Protein AF-A0A932NXJ5-F1 (afdb_monomer)

Nearest PDB structures (foldseek):
  6g1c-assembly1_V  TM=9.362E-01  e=5.854E-04  Burkholderia pseudomallei K96243
  6g26-assembly1_D  TM=8.163E-01  e=6.669E-04  Burkholderia pseudomallei K96243
  6g1n-assembly1_B  TM=8.920E-01  e=6.522E-03  Burkholderia pseudomallei K96243
  4p78-assembly1_B  TM=7.506E-01  e=3.400E-03  Yersinia pestis
  6u0i-assembly1_B  TM=8.176E-01  e=1.251E-02  Escherichia coli str. K-12 substr. DH10B

Solvent-accessible surface area (backbone atoms only — not comparable to full-atom values): 6089 Å² total; per-residue (Å²): 140,84,81,77,82,81,79,78,79,78,74,78,80,87,80,83,87,85,71,80,68,74,50,80,46,78,46,97,88,62,31,19,38,22,35,28,83,69,44,82,90,48,64,27,55,23,77,38,66,68,46,5,53,52,43,30,50,53,50,50,54,51,52,52,54,51,35,59,74,73,70,52,85,79,74,62,79,62,90,59,87,74,67,95,57,96,79,84,90,82,88,132

Structure (mmCIF, N/CA/C/O backbone):
data_AF-A0A932NXJ5-F1
#
_entry.id   AF-A0A932NXJ5-F1
#
loop_
_atom_site.group_PDB
_atom_site.id
_atom_site.type_symbol
_atom_site.label_atom_id
_atom_site.label_alt_id
_atom_site.label_comp_id
_atom_site.label_asym_id
_atom_site.label_entity_id
_atom_site.label_seq_id
_atom_site.pdbx_PDB_ins_code
_atom_site.Cartn_x
_atom_site.Cartn_y
_atom_site.Cartn_z
_atom_site.occupancy
_atom_site.B_iso_or_equiv
_atom_site.auth_seq_id
_atom_site.auth_comp_id
_atom_site.auth_asym_id
_atom_site.auth_atom_id
_atom_site.pdbx_PDB_model_num
ATOM 1 N N . MET A 1 1 ? 12.258 12.897 58.436 1.00 52.31 1 MET A N 1
ATOM 2 C CA . MET A 1 1 ? 13.015 12.646 57.187 1.00 52.31 1 MET A CA 1
ATOM 3 C C . MET A 1 1 ? 12.432 11.441 56.437 1.00 52.31 1 MET A C 1
ATOM 5 O O . MET A 1 1 ? 13.131 10.463 56.224 1.00 52.31 1 MET A O 1
ATOM 9 N N . GLN A 1 2 ? 11.155 11.481 56.039 1.00 42.56 2 GLN A N 1
ATOM 10 C CA . GLN A 1 2 ? 10.504 10.358 55.343 1.00 42.56 2 GLN A CA 1
ATOM 11 C C . GLN A 1 2 ? 10.386 10.714 53.859 1.00 42.56 2 GLN A C 1
ATOM 13 O O . GLN A 1 2 ? 9.475 11.437 53.463 1.00 42.56 2 GLN A O 1
ATOM 18 N N . ARG A 1 3 ? 11.362 10.285 53.054 1.00 49.38 3 ARG A N 1
ATOM 19 C CA . ARG A 1 3 ? 11.318 10.442 51.596 1.00 49.38 3 ARG A CA 1
ATOM 20 C C . ARG A 1 3 ? 10.358 9.377 51.062 1.00 49.38 3 ARG A C 1
ATOM 22 O O . ARG A 1 3 ? 10.663 8.194 51.147 1.00 49.38 3 ARG A O 1
ATOM 29 N N . HIS A 1 4 ? 9.186 9.795 50.590 1.00 51.50 4 HIS A N 1
ATOM 30 C CA . HIS A 1 4 ? 8.284 8.919 49.842 1.00 51.50 4 HIS A CA 1
ATOM 31 C C . HIS A 1 4 ? 8.994 8.464 48.555 1.00 51.50 4 HIS A C 1
ATOM 33 O O . HIS A 1 4 ? 9.559 9.315 47.864 1.00 51.50 4 HIS A O 1
ATOM 39 N N . PRO A 1 5 ? 8.994 7.165 48.217 1.00 53.34 5 PRO A N 1
ATOM 40 C CA . PRO A 1 5 ? 9.431 6.723 46.904 1.00 53.34 5 PRO A CA 1
ATOM 41 C C . PRO A 1 5 ? 8.391 7.178 45.875 1.00 53.34 5 PRO A C 1
ATOM 43 O O . PRO A 1 5 ? 7.228 6.781 45.930 1.00 53.34 5 PRO A O 1
ATOM 46 N N . THR A 1 6 ? 8.791 8.044 44.947 1.00 44.72 6 THR A N 1
ATOM 47 C CA . THR A 1 6 ? 7.969 8.388 43.785 1.00 44.72 6 THR A CA 1
ATOM 48 C C . THR A 1 6 ? 7.978 7.188 42.845 1.00 44.72 6 THR A C 1
ATOM 50 O O . THR A 1 6 ? 8.928 6.991 42.090 1.00 44.72 6 THR A O 1
ATOM 53 N N . THR A 1 7 ? 6.945 6.351 42.919 1.00 50.62 7 THR A N 1
ATOM 54 C CA . THR A 1 7 ? 6.696 5.298 41.932 1.00 50.62 7 THR A CA 1
ATOM 55 C C . THR A 1 7 ? 6.428 5.965 40.587 1.00 50.62 7 THR A C 1
ATOM 57 O O . THR A 1 7 ? 5.333 6.470 40.342 1.00 50.62 7 THR A O 1
ATOM 60 N N . ILE A 1 8 ? 7.431 5.994 39.711 1.00 60.97 8 ILE A N 1
ATOM 61 C CA . ILE A 1 8 ? 7.218 6.306 38.301 1.00 60.97 8 ILE A CA 1
ATOM 62 C C . ILE A 1 8 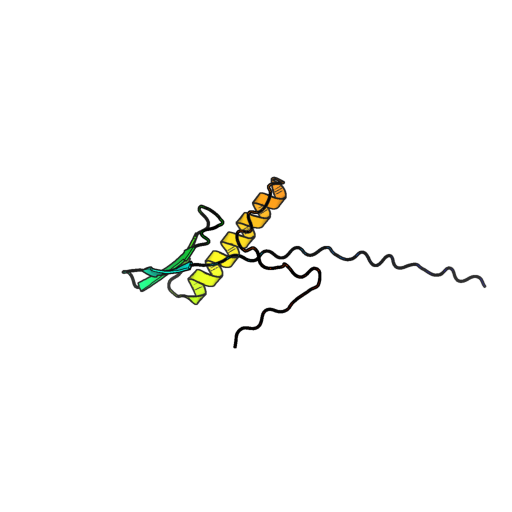? 6.521 5.078 37.719 1.00 60.97 8 ILE A C 1
ATOM 64 O O . ILE A 1 8 ? 7.154 4.057 37.462 1.00 60.97 8 ILE A O 1
ATOM 68 N N . SER A 1 9 ? 5.195 5.155 37.596 1.00 51.06 9 SER A N 1
ATOM 69 C CA . SER A 1 9 ? 4.403 4.195 36.830 1.00 51.06 9 SER A CA 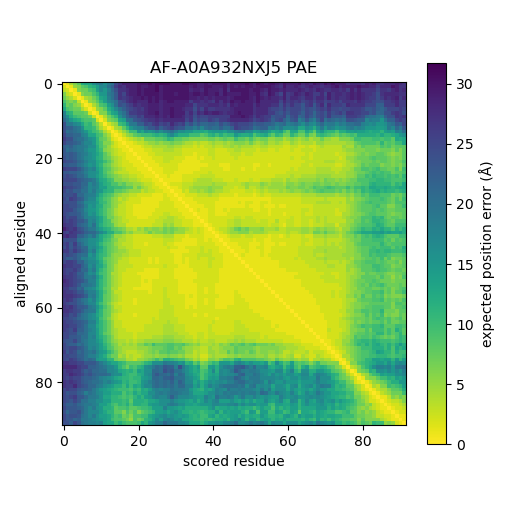1
ATOM 70 C C . SER A 1 9 ? 4.830 4.322 35.369 1.00 51.06 9 SER A C 1
ATOM 72 O O . SER A 1 9 ? 4.323 5.161 34.626 1.00 51.06 9 SER A O 1
ATOM 74 N N . GLY A 1 10 ? 5.860 3.567 34.992 1.00 51.78 10 GLY A N 1
ATOM 75 C CA . GLY A 1 10 ? 6.308 3.422 33.616 1.00 51.78 10 GLY A CA 1
ATOM 76 C C . GLY A 1 10 ? 5.240 2.673 32.834 1.00 51.78 10 GLY A C 1
ATOM 77 O O . GLY A 1 10 ? 5.279 1.450 32.742 1.00 51.78 10 GLY A O 1
ATOM 78 N N . GLY A 1 11 ? 4.256 3.407 32.319 1.00 47.72 11 GLY A N 1
ATOM 79 C CA . GLY A 1 11 ? 3.295 2.880 31.363 1.00 47.72 11 GLY A CA 1
ATOM 80 C C . GLY A 1 11 ? 4.032 2.493 30.088 1.00 47.72 11 GLY A C 1
ATOM 81 O O . GLY A 1 11 ? 4.573 3.350 29.392 1.00 47.72 11 GLY A O 1
ATOM 82 N N . VAL A 1 12 ? 4.076 1.199 29.793 1.00 55.34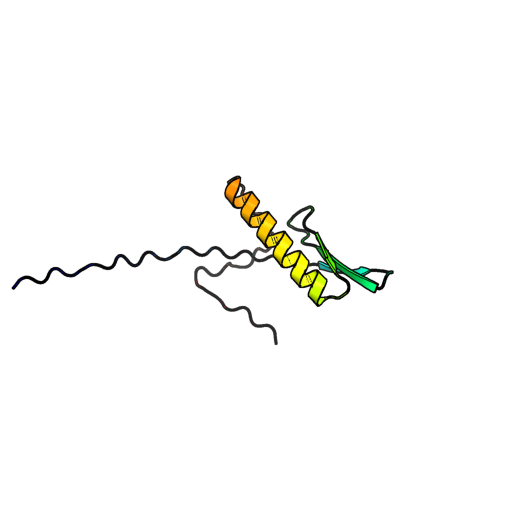 12 VAL A N 1
ATOM 83 C CA . VAL A 1 12 ? 4.475 0.690 28.480 1.00 55.34 12 VAL A CA 1
ATOM 84 C C . VAL A 1 12 ? 3.538 1.285 27.428 1.00 55.34 12 VAL A C 1
ATOM 86 O O . VAL A 1 12 ? 2.330 1.051 27.464 1.00 55.34 12 VAL A O 1
ATOM 89 N N . ILE A 1 13 ? 4.081 2.077 26.500 1.00 56.56 13 ILE A N 1
ATOM 90 C CA . ILE A 1 13 ? 3.339 2.507 25.312 1.00 56.56 13 ILE A CA 1
ATOM 91 C C . ILE A 1 13 ? 3.139 1.252 24.462 1.00 56.56 13 ILE A C 1
ATOM 93 O O . ILE A 1 13 ? 4.100 0.702 23.926 1.00 56.56 13 ILE A O 1
ATOM 97 N N . ALA A 1 14 ? 1.903 0.761 24.391 1.00 59.56 14 ALA A N 1
ATOM 98 C CA . ALA A 1 14 ? 1.560 -0.391 23.571 1.00 59.56 14 ALA A CA 1
ATOM 99 C C . ALA A 1 14 ? 1.672 -0.006 22.087 1.00 59.56 14 ALA A C 1
ATOM 101 O O . ALA A 1 14 ? 0.765 0.602 21.521 1.00 59.56 14 ALA A O 1
ATOM 102 N N . VAL A 1 15 ? 2.806 -0.333 21.469 1.00 65.12 15 VAL A N 1
ATOM 103 C CA . VAL A 1 15 ? 3.017 -0.190 20.026 1.00 65.12 15 VAL A CA 1
ATOM 104 C C . VAL A 1 15 ? 2.444 -1.412 19.312 1.00 65.12 15 VAL A C 1
ATOM 106 O O . VAL A 1 15 ? 2.722 -2.548 19.691 1.00 65.12 15 VAL A O 1
ATOM 109 N N . LYS A 1 16 ? 1.610 -1.182 18.294 1.00 75.94 16 LYS A N 1
ATOM 110 C CA . LYS A 1 16 ? 1.094 -2.241 17.420 1.00 75.94 16 LYS A CA 1
ATOM 111 C C . LYS A 1 16 ? 1.783 -2.134 16.067 1.00 75.94 16 LYS A C 1
ATOM 113 O O . LYS A 1 16 ? 1.695 -1.088 15.428 1.00 75.94 16 LYS A O 1
ATOM 118 N N . SER A 1 17 ? 2.429 -3.213 15.647 1.00 76.88 17 SER A N 1
ATOM 119 C CA . SER A 1 17 ? 3.033 -3.336 14.320 1.00 76.88 17 SER A CA 1
ATOM 120 C C . SER A 1 17 ? 2.154 -4.215 13.438 1.00 76.88 17 SER A C 1
ATOM 122 O O . SER A 1 17 ? 1.644 -5.236 13.896 1.00 76.88 17 SER A O 1
ATOM 124 N N . TYR A 1 18 ? 2.011 -3.832 12.173 1.00 82.56 18 TYR A N 1
ATOM 125 C CA . TYR A 1 18 ? 1.306 -4.607 11.157 1.00 82.56 18 TYR A CA 1
ATOM 126 C C . TYR A 1 18 ? 2.274 -4.900 10.020 1.00 82.56 18 TYR A C 1
ATOM 128 O O . TYR A 1 18 ? 3.071 -4.040 9.647 1.00 82.56 18 TYR A O 1
ATOM 136 N N . LEU A 1 19 ? 2.219 -6.118 9.491 1.00 84.19 19 LEU A N 1
ATOM 137 C CA . LEU A 1 19 ? 3.075 -6.546 8.398 1.00 84.19 19 LEU A CA 1
ATOM 138 C C . LEU A 1 19 ? 2.201 -6.961 7.222 1.00 84.19 19 LEU A C 1
ATOM 140 O O . LEU A 1 19 ? 1.350 -7.841 7.349 1.00 84.19 19 LEU A O 1
ATOM 144 N N . PHE A 1 20 ? 2.439 -6.321 6.083 1.00 87.56 20 PHE A N 1
ATOM 145 C CA . PHE A 1 20 ? 1.690 -6.535 4.856 1.00 87.56 20 PHE A CA 1
ATOM 146 C C . PHE A 1 20 ? 2.625 -6.974 3.742 1.00 87.56 20 PHE A C 1
ATOM 148 O O . PHE A 1 20 ? 3.752 -6.490 3.622 1.00 87.56 20 PHE A O 1
ATOM 155 N N . ARG A 1 21 ? 2.145 -7.899 2.913 1.00 89.25 21 ARG A N 1
ATOM 156 C CA . ARG A 1 21 ? 2.837 -8.284 1.690 1.00 89.25 21 ARG A CA 1
ATOM 157 C C . ARG A 1 21 ? 2.498 -7.267 0.608 1.00 89.25 21 ARG A C 1
ATOM 159 O O . ARG A 1 21 ? 1.324 -7.059 0.320 1.00 89.25 21 ARG A O 1
ATOM 166 N N . ILE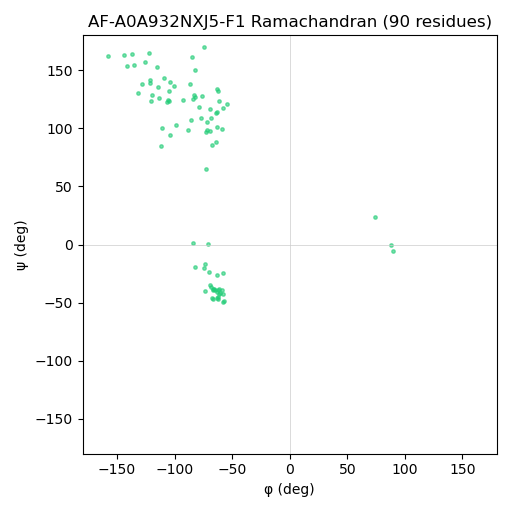 A 1 22 ? 3.529 -6.709 -0.013 1.00 92.19 22 ILE A N 1
ATOM 167 C CA . ILE A 1 22 ? 3.397 -5.839 -1.182 1.00 92.19 22 ILE A CA 1
ATOM 168 C C . ILE A 1 22 ? 3.709 -6.659 -2.435 1.00 92.19 22 ILE A C 1
ATOM 170 O O . ILE A 1 22 ? 4.663 -7.443 -2.455 1.00 92.19 22 ILE A O 1
ATOM 174 N N . VAL A 1 23 ? 2.900 -6.484 -3.475 1.00 94.62 23 VAL A N 1
ATOM 175 C CA . VAL A 1 23 ? 3.173 -6.972 -4.829 1.00 94.62 23 VAL A CA 1
ATOM 176 C C . VAL A 1 23 ? 3.574 -5.773 -5.677 1.00 94.62 23 VAL A C 1
ATOM 178 O O . VAL A 1 23 ? 2.845 -4.789 -5.727 1.00 94.62 23 VAL A O 1
ATOM 181 N N . LEU A 1 24 ? 4.749 -5.853 -6.303 1.00 96.44 24 LEU A N 1
ATOM 182 C CA . LEU A 1 24 ? 5.260 -4.841 -7.226 1.00 96.44 24 LEU A CA 1
ATOM 183 C C . LEU A 1 24 ? 5.145 -5.345 -8.661 1.00 96.44 24 LEU A C 1
ATOM 185 O O . LEU A 1 24 ? 5.617 -6.446 -8.960 1.00 96.44 24 LEU A O 1
ATOM 189 N N . THR A 1 25 ? 4.605 -4.509 -9.541 1.00 97.25 25 THR A N 1
ATOM 190 C CA . THR A 1 25 ? 4.499 -4.783 -10.976 1.00 97.25 25 THR A CA 1
ATOM 191 C C . THR A 1 25 ? 5.078 -3.612 -11.760 1.00 97.25 25 THR A C 1
ATOM 193 O O . THR A 1 25 ? 4.881 -2.448 -11.413 1.00 97.25 25 THR A O 1
ATOM 196 N N . LYS A 1 26 ? 5.838 -3.920 -12.813 1.00 97.00 26 LYS A N 1
ATOM 197 C CA . LYS A 1 26 ? 6.319 -2.918 -13.764 1.00 97.00 26 LYS A CA 1
ATOM 198 C C . LYS A 1 26 ? 5.326 -2.824 -14.918 1.00 97.00 26 LYS A C 1
ATOM 200 O O . LYS A 1 26 ? 5.049 -3.838 -15.554 1.00 97.00 26 LYS A O 1
ATOM 205 N N . GLU A 1 27 ? 4.828 -1.624 -15.170 1.00 95.06 27 GLU A N 1
ATOM 206 C CA . GLU A 1 27 ? 3.807 -1.340 -16.177 1.00 95.06 27 GLU A CA 1
ATOM 207 C C . GLU A 1 27 ? 4.418 -1.125 -17.573 1.00 95.06 27 GLU A C 1
ATOM 209 O O . GLU A 1 27 ? 5.610 -0.827 -17.720 1.00 95.06 27 GLU A O 1
ATOM 214 N N . ASP A 1 28 ? 3.583 -1.236 -18.612 1.00 94.62 28 ASP A N 1
ATOM 215 C CA . ASP A 1 28 ? 3.990 -1.087 -20.021 1.00 94.62 28 ASP A CA 1
ATOM 216 C C . ASP A 1 28 ? 4.521 0.319 -20.356 1.00 94.62 28 ASP A C 1
ATOM 218 O O . ASP A 1 28 ? 5.334 0.489 -21.266 1.00 94.62 28 ASP A O 1
ATOM 222 N N . ASP A 1 29 ? 4.081 1.337 -19.613 1.00 92.50 29 ASP A N 1
ATOM 223 C CA . ASP A 1 29 ? 4.535 2.725 -19.748 1.00 92.50 29 ASP A CA 1
ATOM 224 C C . ASP A 1 29 ? 5.837 3.025 -18.983 1.00 92.50 29 ASP A C 1
ATOM 226 O O . ASP A 1 29 ? 6.346 4.146 -19.029 1.00 92.50 29 ASP A O 1
ATOM 230 N N . GLY A 1 30 ? 6.404 2.016 -18.316 1.00 92.00 30 GLY A N 1
ATOM 231 C CA . GLY A 1 30 ? 7.649 2.114 -17.564 1.00 92.00 30 GLY A CA 1
ATOM 232 C C . GLY A 1 30 ? 7.488 2.522 -16.101 1.00 92.00 30 GLY A C 1
ATOM 233 O O . GLY A 1 30 ? 8.488 2.468 -15.381 1.00 92.00 30 GLY A O 1
ATOM 234 N N . ARG A 1 31 ? 6.275 2.869 -15.651 1.00 96.12 31 ARG A N 1
ATOM 235 C CA . ARG A 1 31 ? 5.973 3.137 -14.238 1.00 96.12 31 ARG A CA 1
ATOM 236 C C . ARG A 1 31 ? 5.909 1.844 -13.428 1.00 96.12 31 ARG A C 1
ATOM 238 O O . ARG A 1 31 ? 5.901 0.734 -13.963 1.00 96.12 31 ARG A O 1
ATOM 245 N N . TRP A 1 32 ? 5.854 1.999 -12.115 1.00 97.94 32 TRP A N 1
ATOM 246 C CA . TRP A 1 32 ? 5.696 0.913 -11.159 1.00 97.94 32 TRP A CA 1
ATOM 247 C C . TRP A 1 32 ? 4.360 1.026 -10.443 1.00 97.94 32 TRP A C 1
ATOM 249 O O . TRP A 1 32 ? 3.983 2.105 -9.987 1.00 97.94 32 TRP A O 1
ATOM 259 N N . SER A 1 33 ? 3.669 -0.099 -10.303 1.00 96.88 33 SER A N 1
ATOM 260 C CA . SER A 1 33 ? 2.498 -0.249 -9.447 1.00 96.88 33 SER A CA 1
ATOM 261 C C . SER A 1 33 ? 2.846 -1.121 -8.241 1.00 96.88 33 SER A C 1
ATOM 263 O O . SER A 1 33 ? 3.645 -2.057 -8.319 1.00 96.88 33 SER A O 1
ATOM 265 N N . ALA A 1 34 ? 2.274 -0.773 -7.095 1.00 97.62 34 ALA A N 1
ATOM 266 C CA . ALA A 1 34 ? 2.416 -1.478 -5.837 1.00 97.62 34 ALA A CA 1
ATOM 267 C C . ALA A 1 34 ? 1.029 -1.687 -5.229 1.00 97.62 34 ALA A C 1
ATOM 269 O O . ALA A 1 34 ? 0.259 -0.738 -5.099 1.00 97.62 34 ALA A O 1
ATOM 270 N N . GLU A 1 35 ? 0.713 -2.909 -4.824 1.00 96.12 35 GLU A N 1
ATOM 271 C CA . GLU A 1 35 ? -0.565 -3.229 -4.188 1.00 96.12 35 GLU A CA 1
ATOM 272 C C . GLU A 1 35 ? -0.381 -4.119 -2.963 1.00 96.12 35 GLU A C 1
ATOM 274 O O . GLU A 1 35 ? 0.589 -4.877 -2.856 1.00 96.12 35 GLU A O 1
ATOM 279 N N . VAL A 1 36 ? -1.338 -4.037 -2.040 1.00 93.81 36 VAL A N 1
ATOM 280 C CA . VAL A 1 36 ? -1.431 -4.930 -0.885 1.00 93.81 36 VAL A CA 1
ATOM 281 C C . VAL A 1 36 ? -2.659 -5.823 -1.066 1.00 93.81 36 VAL A C 1
ATOM 283 O O . VAL A 1 36 ? -3.767 -5.390 -0.758 1.00 93.81 36 VAL A O 1
ATOM 286 N N . PRO A 1 37 ? -2.505 -7.085 -1.514 1.00 90.75 37 PRO A N 1
ATOM 287 C CA . PRO A 1 37 ? -3.644 -7.958 -1.830 1.00 90.75 37 PRO A CA 1
ATOM 288 C C . PRO A 1 37 ? -4.605 -8.192 -0.657 1.00 90.75 37 PRO A C 1
ATOM 290 O O . PRO A 1 37 ? -5.777 -8.500 -0.849 1.00 90.75 37 PRO A O 1
ATOM 293 N N . THR A 1 38 ? -4.098 -8.048 0.566 1.00 89.25 38 THR A N 1
ATOM 294 C CA . THR A 1 38 ? -4.827 -8.271 1.820 1.00 89.25 38 THR A CA 1
ATOM 295 C C . THR A 1 38 ? -5.673 -7.063 2.225 1.00 89.25 38 THR A C 1
ATOM 297 O O . THR A 1 38 ? -6.583 -7.187 3.038 1.00 89.25 38 THR A O 1
ATOM 300 N N . LEU A 1 39 ? -5.362 -5.886 1.674 1.00 89.69 39 LEU A N 1
ATOM 301 C CA . LEU A 1 39 ? -6.082 -4.635 1.868 1.00 89.69 39 LEU A CA 1
ATOM 302 C C . LEU A 1 39 ? -6.739 -4.282 0.537 1.00 89.69 39 LEU A C 1
ATOM 304 O O . LEU A 1 39 ? -6.176 -3.556 -0.282 1.00 89.69 39 LEU A O 1
ATOM 308 N N . GLN A 1 40 ? -7.922 -4.847 0.295 1.00 84.19 40 GLN A N 1
ATOM 309 C CA . GLN A 1 40 ? -8.618 -4.682 -0.978 1.00 84.19 40 GLN A CA 1
ATOM 310 C C . GLN A 1 40 ? -8.788 -3.192 -1.319 1.00 84.19 40 GLN A C 1
ATOM 312 O O . GLN A 1 40 ? -9.411 -2.436 -0.578 1.00 84.19 40 GLN A O 1
ATOM 317 N N . GLY A 1 41 ? -8.246 -2.782 -2.469 1.00 86.00 41 GLY A N 1
ATOM 318 C CA . GLY A 1 41 ? -8.289 -1.393 -2.934 1.00 86.00 41 GLY A CA 1
ATOM 319 C C . GLY A 1 41 ? -7.135 -0.509 -2.450 1.00 86.00 41 GLY A C 1
ATOM 320 O O . GLY A 1 41 ? -7.084 0.656 -2.837 1.00 86.00 41 GLY A O 1
ATOM 321 N N . CYS A 1 42 ? -6.194 -1.034 -1.659 1.00 93.88 42 CYS A N 1
ATOM 322 C CA . CYS A 1 42 ? -4.967 -0.329 -1.301 1.00 93.88 42 CYS A CA 1
ATOM 323 C C . CYS A 1 42 ? -3.881 -0.598 -2.353 1.00 93.88 42 CYS A C 1
ATOM 325 O O . CYS A 1 42 ? -3.216 -1.638 -2.348 1.00 93.88 42 CYS A O 1
ATOM 327 N N . ALA A 1 43 ? -3.728 0.353 -3.271 1.00 95.75 43 ALA A N 1
ATOM 328 C CA . ALA A 1 43 ? -2.712 0.336 -4.310 1.00 95.75 43 ALA A CA 1
ATOM 329 C C . ALA A 1 43 ? -2.161 1.747 -4.542 1.00 95.75 43 ALA A C 1
ATOM 331 O O . ALA A 1 43 ? -2.845 2.746 -4.313 1.00 95.75 43 ALA A O 1
ATOM 332 N N . ALA A 1 44 ? -0.926 1.818 -5.017 1.00 97.44 44 ALA A N 1
ATOM 333 C CA . ALA A 1 44 ? -0.242 3.047 -5.372 1.00 97.44 44 ALA A CA 1
ATOM 334 C C . ALA A 1 44 ? 0.644 2.824 -6.601 1.00 97.44 44 ALA A C 1
ATOM 336 O O . ALA A 1 44 ? 0.951 1.692 -6.970 1.00 97.44 44 ALA A O 1
ATOM 337 N N . CYS A 1 45 ? 1.061 3.908 -7.247 1.00 96.81 45 CYS A N 1
ATOM 338 C CA . CYS A 1 45 ? 1.998 3.859 -8.365 1.00 96.81 45 CYS A CA 1
ATOM 339 C C . CYS A 1 45 ? 3.048 4.964 -8.242 1.00 96.81 45 CYS A C 1
ATOM 341 O O . CYS A 1 45 ? 2.868 5.902 -7.464 1.00 96.81 45 CYS A O 1
ATOM 343 N N . GLY A 1 46 ? 4.137 4.834 -8.989 1.00 96.94 46 GLY A N 1
ATOM 344 C CA . GLY A 1 46 ? 5.210 5.819 -9.075 1.00 96.94 46 GLY A CA 1
ATOM 345 C C . GLY A 1 46 ? 6.008 5.649 -10.362 1.00 96.94 46 GLY A C 1
ATOM 346 O O . GLY A 1 46 ? 5.945 4.600 -11.006 1.00 96.94 46 GLY A O 1
ATOM 347 N N . ASP A 1 47 ? 6.767 6.670 -10.741 1.00 97.12 47 ASP A N 1
ATOM 348 C CA . ASP A 1 47 ? 7.645 6.624 -11.909 1.00 97.12 47 ASP A CA 1
ATOM 349 C C . ASP A 1 47 ? 8.843 5.689 -11.664 1.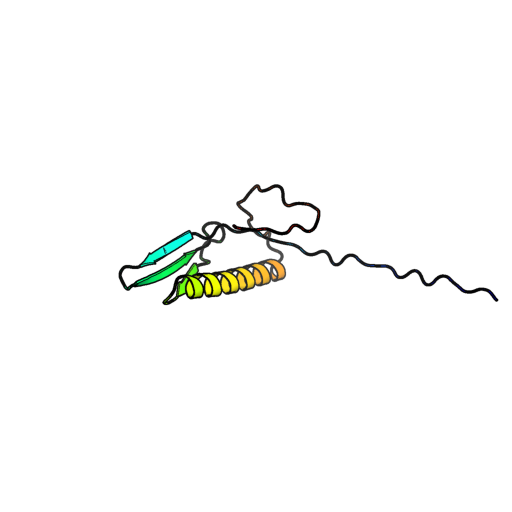00 97.12 47 ASP A C 1
ATOM 351 O O . ASP A 1 47 ? 9.404 5.119 -12.603 1.00 97.12 47 ASP A O 1
ATOM 355 N N . THR A 1 48 ? 9.205 5.465 -10.396 1.00 97.38 48 THR A N 1
ATOM 356 C CA . THR A 1 48 ? 10.223 4.490 -9.981 1.00 97.38 48 THR A CA 1
ATOM 357 C C . THR A 1 48 ? 9.681 3.456 -8.996 1.00 97.38 48 THR A C 1
ATOM 359 O O . THR A 1 48 ? 8.628 3.632 -8.379 1.00 97.38 48 THR A O 1
ATOM 362 N N . GLN A 1 49 ? 10.431 2.364 -8.822 1.00 96.06 49 GLN A N 1
ATOM 363 C CA . GLN A 1 49 ? 10.100 1.325 -7.849 1.00 96.06 49 GLN A CA 1
ATOM 364 C C . GLN A 1 49 ? 10.083 1.898 -6.423 1.00 96.06 49 GLN A C 1
ATOM 366 O O . GLN A 1 49 ? 9.192 1.584 -5.637 1.00 96.06 49 GLN A O 1
ATOM 371 N N . GLU A 1 50 ? 11.050 2.756 -6.094 1.00 96.75 50 GLU A N 1
ATOM 372 C CA . GLU A 1 50 ? 11.162 3.417 -4.791 1.00 96.75 50 GLU A CA 1
ATOM 373 C C . GLU A 1 50 ? 9.992 4.368 -4.529 1.00 96.75 50 GLU A C 1
ATOM 375 O O . GLU A 1 50 ? 9.483 4.432 -3.408 1.00 96.75 50 GLU A O 1
ATOM 380 N N . GLU A 1 51 ? 9.543 5.089 -5.556 1.00 97.50 51 GLU A N 1
ATOM 381 C CA . GLU A 1 51 ? 8.385 5.970 -5.452 1.00 97.50 51 GLU A CA 1
ATOM 382 C C . GLU A 1 51 ? 7.102 5.165 -5.226 1.00 97.50 51 GLU A C 1
ATOM 384 O O . GLU A 1 51 ? 6.357 5.458 -4.293 1.00 97.50 51 GLU A O 1
ATOM 389 N N . ALA A 1 52 ? 6.873 4.097 -5.998 1.00 97.50 52 ALA A N 1
ATOM 390 C CA . ALA A 1 52 ? 5.718 3.223 -5.802 1.00 97.50 52 ALA A CA 1
ATOM 391 C C . ALA A 1 52 ? 5.695 2.610 -4.389 1.00 97.50 52 ALA A C 1
ATOM 393 O O . ALA A 1 52 ? 4.637 2.546 -3.761 1.00 97.50 52 ALA A O 1
ATOM 394 N N . LEU A 1 53 ? 6.863 2.219 -3.863 1.00 96.69 53 LEU A N 1
ATOM 395 C CA . LEU A 1 53 ? 7.025 1.707 -2.498 1.00 96.69 53 LEU A CA 1
ATOM 396 C C . LEU A 1 53 ? 6.756 2.763 -1.416 1.00 96.69 53 LEU A C 1
ATOM 398 O O . LEU A 1 53 ? 6.159 2.453 -0.386 1.00 96.69 53 LEU A O 1
ATOM 402 N N . THR A 1 54 ? 7.177 4.004 -1.643 1.00 97.31 54 THR A N 1
ATOM 403 C CA . THR A 1 54 ? 6.907 5.117 -0.723 1.00 97.31 54 THR A CA 1
ATOM 404 C C . THR A 1 54 ? 5.413 5.440 -0.711 1.00 97.31 54 THR A C 1
ATOM 406 O O . THR A 1 54 ? 4.794 5.521 0.347 1.00 97.31 54 THR A O 1
ATOM 409 N N . ASN A 1 55 ? 4.798 5.515 -1.892 1.00 97.50 55 ASN A N 1
ATOM 410 C CA . ASN A 1 55 ? 3.386 5.849 -2.030 1.00 97.50 55 ASN A CA 1
ATOM 411 C C . ASN A 1 55 ? 2.473 4.759 -1.445 1.00 97.50 55 ASN A C 1
ATOM 413 O O . ASN A 1 55 ? 1.478 5.081 -0.796 1.00 97.50 55 ASN A O 1
ATOM 417 N N . ILE A 1 56 ? 2.799 3.469 -1.628 1.00 97.06 56 ILE A N 1
ATOM 418 C CA . ILE A 1 56 ? 2.009 2.386 -1.019 1.00 97.06 56 ILE A CA 1
ATOM 419 C C . ILE A 1 56 ? 2.172 2.356 0.501 1.00 97.06 56 ILE A C 1
ATOM 421 O O . ILE A 1 56 ? 1.202 2.071 1.196 1.00 97.06 56 ILE A O 1
ATOM 425 N N . HIS A 1 57 ? 3.354 2.686 1.035 1.00 95.19 57 HIS A N 1
ATOM 426 C CA . HIS A 1 57 ? 3.551 2.801 2.480 1.00 95.19 57 HIS A CA 1
ATOM 427 C C . HIS A 1 57 ? 2.598 3.843 3.081 1.00 95.19 57 HIS A C 1
ATOM 429 O O . HIS A 1 57 ? 1.867 3.533 4.023 1.00 95.19 57 HIS A O 1
ATOM 435 N N . ASP A 1 58 ? 2.542 5.039 2.496 1.00 96.38 58 ASP A N 1
ATOM 436 C CA . ASP A 1 58 ? 1.675 6.118 2.976 1.00 96.38 58 ASP A CA 1
ATOM 437 C C . ASP A 1 58 ? 0.187 5.768 2.828 1.00 96.38 58 ASP A C 1
ATOM 439 O O . ASP A 1 58 ? -0.616 6.038 3.727 1.00 96.38 58 ASP A O 1
ATOM 443 N N . ALA A 1 59 ? -0.184 5.105 1.726 1.00 95.94 59 ALA A N 1
ATOM 444 C CA . ALA A 1 59 ? -1.544 4.623 1.500 1.00 95.94 59 ALA A CA 1
ATOM 445 C C . ALA A 1 59 ? -1.969 3.581 2.549 1.00 95.94 59 ALA A C 1
ATOM 447 O O . ALA A 1 59 ? -3.063 3.682 3.107 1.00 95.94 59 ALA A O 1
ATOM 448 N N . VAL A 1 60 ? -1.101 2.612 2.861 1.00 94.25 60 VAL A N 1
ATOM 449 C CA . VAL A 1 60 ? -1.339 1.612 3.913 1.00 94.25 60 VAL A CA 1
ATOM 450 C C . VAL A 1 60 ? -1.452 2.295 5.271 1.00 94.25 60 VAL A C 1
ATOM 452 O O . VAL A 1 60 ? -2.377 2.013 6.026 1.00 94.25 60 VAL A O 1
ATOM 455 N N . GLU A 1 61 ? -0.554 3.225 5.591 1.00 92.69 61 GLU A N 1
ATOM 456 C CA . GLU A 1 61 ? -0.569 3.920 6.876 1.00 92.69 61 GLU A CA 1
ATOM 457 C C . GLU A 1 61 ? -1.869 4.718 7.081 1.00 92.69 61 GLU A C 1
ATOM 459 O O . GLU A 1 61 ? -2.476 4.660 8.156 1.00 92.69 61 GLU A O 1
ATOM 464 N N . ALA A 1 62 ? -2.334 5.420 6.043 1.00 94.06 62 ALA A N 1
ATOM 465 C CA . ALA A 1 62 ? -3.618 6.115 6.048 1.00 94.06 62 ALA A CA 1
ATOM 466 C C . ALA A 1 62 ? -4.795 5.141 6.220 1.00 94.06 62 ALA A C 1
ATOM 468 O O . ALA A 1 62 ? -5.635 5.353 7.096 1.00 94.06 62 ALA A O 1
ATOM 469 N N . TYR A 1 63 ? -4.806 4.041 5.461 1.00 93.19 63 TYR A N 1
ATOM 470 C CA . TYR A 1 63 ? -5.839 3.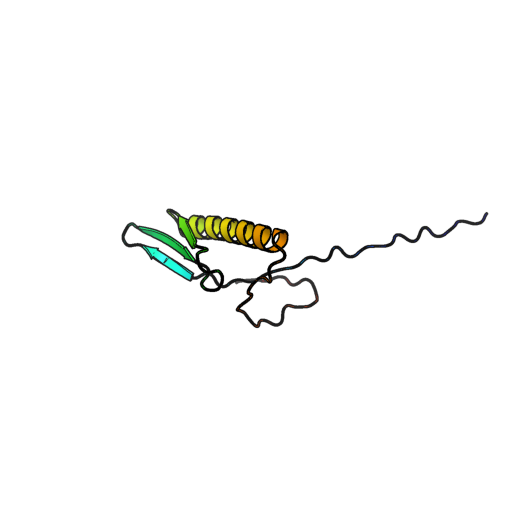005 5.537 1.00 93.19 63 TYR A CA 1
ATOM 471 C C . TYR A 1 63 ? -5.960 2.433 6.956 1.00 93.19 63 TYR A C 1
ATOM 473 O O . TYR A 1 63 ? -7.042 2.403 7.542 1.00 93.19 63 TYR A O 1
ATOM 481 N N . ILE A 1 64 ? -4.831 2.060 7.565 1.00 91.12 64 ILE A N 1
ATOM 482 C CA . ILE A 1 64 ? -4.785 1.527 8.930 1.00 91.12 64 ILE A CA 1
ATOM 483 C C . ILE A 1 64 ? -5.262 2.549 9.960 1.00 91.12 64 ILE A C 1
ATOM 485 O O . ILE A 1 64 ? -5.996 2.192 10.885 1.00 91.12 64 ILE A O 1
ATOM 489 N N . ARG A 1 65 ? -4.881 3.822 9.817 1.00 90.56 65 ARG A N 1
ATOM 490 C CA . ARG A 1 65 ? -5.368 4.880 10.711 1.00 90.56 65 ARG A CA 1
ATOM 491 C C . ARG A 1 65 ? -6.881 5.040 10.636 1.00 90.56 65 ARG A C 1
ATOM 493 O O . ARG A 1 65 ? -7.506 5.271 11.669 1.00 90.56 65 ARG A O 1
ATOM 500 N N . ASP A 1 66 ? -7.467 4.921 9.454 1.00 92.19 66 ASP A N 1
ATOM 501 C CA . ASP A 1 66 ? -8.910 5.067 9.291 1.00 92.19 66 ASP A CA 1
ATOM 50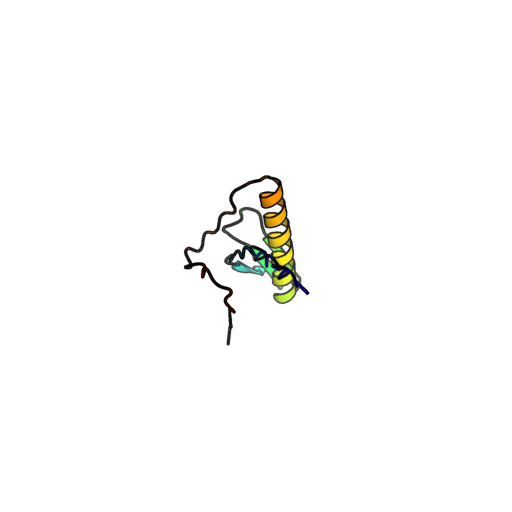2 C C . ASP A 1 66 ? -9.674 3.857 9.842 1.00 92.19 66 ASP A C 1
ATOM 504 O O . ASP A 1 66 ? -10.631 4.053 10.593 1.00 92.19 66 ASP A O 1
ATOM 508 N N . MET A 1 67 ? -9.177 2.631 9.636 1.00 90.38 67 MET A N 1
ATOM 509 C CA . MET A 1 67 ? -9.721 1.435 10.298 1.00 90.38 67 MET A CA 1
ATOM 510 C C . MET A 1 67 ? -9.679 1.547 11.828 1.00 90.38 67 MET A C 1
ATOM 512 O O . MET A 1 67 ? -10.656 1.239 12.510 1.00 90.38 67 MET A O 1
ATOM 516 N N . GLN A 1 68 ? -8.571 2.048 12.388 1.00 88.31 68 GLN A N 1
ATOM 517 C CA . GLN A 1 68 ? -8.440 2.255 13.835 1.00 88.31 68 GLN A CA 1
ATOM 518 C C . GLN A 1 68 ? -9.460 3.261 14.377 1.00 88.31 68 GLN A C 1
ATOM 520 O O . GLN A 1 68 ? -9.996 3.054 15.464 1.00 88.31 68 GLN A O 1
ATOM 525 N N . LYS A 1 69 ? -9.744 4.339 13.634 1.00 90.69 69 LYS A N 1
ATOM 526 C CA . LYS A 1 69 ? -10.776 5.320 14.012 1.00 90.69 69 LYS A CA 1
ATOM 527 C C . LYS A 1 69 ? -12.183 4.734 13.918 1.00 90.69 69 LYS A C 1
ATOM 529 O O . LYS A 1 69 ? -13.025 5.075 14.743 1.00 90.69 69 LYS A O 1
ATOM 534 N N . ALA A 1 70 ? -12.430 3.878 12.927 1.00 91.19 70 ALA A N 1
ATOM 535 C CA . ALA A 1 70 ? -13.699 3.179 12.751 1.00 91.19 70 ALA A CA 1
ATOM 536 C C . ALA A 1 70 ? -13.909 2.050 13.780 1.00 91.19 70 ALA A C 1
ATOM 538 O O . ALA A 1 70 ? -15.037 1.609 13.985 1.00 91.19 70 ALA A O 1
ATOM 539 N N . GLY A 1 71 ? -12.843 1.611 14.460 1.00 88.44 71 GLY A N 1
ATOM 540 C CA . GLY A 1 71 ? -12.883 0.474 15.380 1.00 88.44 71 GLY A CA 1
ATOM 541 C C . GLY A 1 71 ? -12.961 -0.872 14.657 1.00 88.44 71 GLY A C 1
ATOM 542 O O . GLY A 1 71 ? -13.443 -1.844 15.233 1.00 88.44 71 GLY A O 1
ATOM 543 N N . GLU A 1 72 ? -12.514 -0.922 13.403 1.00 86.50 72 GLU A N 1
ATOM 544 C CA . GLU A 1 72 ? -12.503 -2.127 12.578 1.00 86.50 72 GLU A CA 1
ATOM 545 C C . GLU A 1 72 ? -11.281 -3.004 12.880 1.00 86.50 72 GLU A C 1
ATOM 547 O O . GLU A 1 72 ? -10.207 -2.523 13.257 1.00 86.50 72 GLU A O 1
ATOM 552 N N . GLU A 1 73 ? -11.437 -4.315 12.696 1.00 82.31 73 GLU A N 1
ATOM 553 C CA . GLU A 1 73 ? -10.323 -5.253 12.792 1.00 82.31 73 GLU A CA 1
ATOM 554 C C . GLU A 1 73 ? -9.458 -5.169 11.537 1.00 82.31 73 GLU A C 1
ATOM 556 O O . GLU A 1 73 ? -9.948 -5.287 10.417 1.00 82.31 73 GLU A O 1
ATOM 561 N N . ILE A 1 74 ? -8.154 -4.979 11.727 1.00 84.69 74 ILE A N 1
ATOM 562 C CA . ILE A 1 74 ? -7.202 -4.876 10.623 1.00 84.69 74 ILE A CA 1
ATOM 563 C C . ILE A 1 74 ? -6.890 -6.286 10.105 1.00 84.69 74 ILE A C 1
ATOM 565 O O . ILE A 1 74 ? -6.331 -7.086 10.862 1.00 84.69 74 ILE A O 1
ATOM 569 N N . PRO A 1 75 ? -7.197 -6.603 8.834 1.00 77.44 75 PRO A N 1
ATOM 570 C CA . PRO A 1 75 ? -6.921 -7.913 8.269 1.00 77.44 75 PRO A CA 1
ATOM 571 C C . PRO A 1 75 ? -5.413 -8.078 8.062 1.00 77.44 75 PRO A C 1
ATOM 573 O O . PRO A 1 75 ? -4.820 -7.513 7.146 1.00 77.44 75 PRO A O 1
ATOM 576 N N . THR A 1 76 ? -4.771 -8.866 8.919 1.00 67.69 76 THR A N 1
ATOM 577 C CA . THR A 1 76 ? -3.388 -9.318 8.737 1.00 67.69 76 THR A CA 1
ATOM 578 C C . THR A 1 76 ? -3.399 -10.731 8.169 1.00 67.69 76 THR A C 1
ATOM 580 O O . THR A 1 76 ? -3.644 -11.692 8.892 1.00 67.69 76 THR A O 1
ATOM 583 N N . ASP A 1 77 ? -3.145 -10.862 6.869 1.00 56.84 77 ASP A N 1
ATOM 584 C CA . ASP A 1 77 ? -3.165 -12.154 6.159 1.00 56.84 77 ASP A CA 1
ATOM 585 C C . ASP A 1 77 ? -1.933 -13.016 6.471 1.00 56.84 77 ASP A C 1
ATOM 587 O O . ASP A 1 77 ? -1.940 -14.239 6.331 1.00 56.84 77 ASP A O 1
ATOM 591 N N . ILE A 1 78 ? -0.852 -12.390 6.947 1.00 56.38 78 ILE A N 1
ATOM 592 C CA . ILE A 1 78 ? 0.368 -13.120 7.260 1.00 56.38 78 ILE A CA 1
ATOM 593 C C . ILE A 1 78 ? 0.277 -13.674 8.680 1.00 56.38 78 ILE A C 1
ATOM 595 O O . ILE A 1 78 ? 0.438 -12.951 9.662 1.00 56.38 78 ILE A O 1
ATOM 599 N N . THR A 1 79 ? 0.098 -14.992 8.784 1.00 48.84 79 THR A N 1
ATOM 600 C CA . THR A 1 79 ? 0.369 -15.744 10.018 1.00 48.84 79 THR A CA 1
ATOM 601 C C . THR A 1 79 ? 1.882 -15.838 10.215 1.00 48.84 79 THR A C 1
ATOM 603 O O . THR A 1 79 ? 2.484 -16.905 10.118 1.00 48.84 79 THR A O 1
ATOM 606 N N . LEU A 1 80 ? 2.537 -14.702 10.432 1.00 54.41 80 LEU A N 1
ATOM 607 C CA . LEU A 1 80 ? 3.841 -14.706 11.074 1.00 54.41 80 LEU A CA 1
ATOM 608 C C . LEU A 1 80 ? 3.584 -14.678 12.578 1.00 54.41 80 LEU A C 1
ATOM 610 O O . LEU A 1 80 ? 2.676 -13.965 13.011 1.00 54.41 80 LEU A O 1
ATOM 614 N N . PRO A 1 81 ? 4.329 -15.449 13.387 1.00 55.50 81 PRO A N 1
ATOM 615 C CA . PRO A 1 81 ? 4.310 -15.248 14.824 1.00 55.50 81 PRO A CA 1
ATOM 616 C C . PRO A 1 81 ? 4.756 -13.807 15.064 1.00 55.50 81 PRO A C 1
ATOM 618 O O . PRO A 1 81 ? 5.944 -13.509 14.969 1.00 55.50 81 PRO A O 1
ATOM 621 N N . VAL A 1 82 ? 3.797 -12.901 15.284 1.00 62.38 82 VAL A N 1
ATOM 622 C CA . VAL A 1 82 ? 4.100 -11.522 15.648 1.00 62.38 82 VAL A CA 1
ATOM 623 C C . VAL A 1 82 ? 4.806 -11.630 16.991 1.00 62.38 82 VAL A C 1
ATOM 625 O O . VAL A 1 82 ? 4.203 -12.112 17.955 1.00 62.38 82 VAL A O 1
ATOM 628 N N . PRO A 1 83 ? 6.094 -11.279 17.059 1.00 59.03 83 PRO 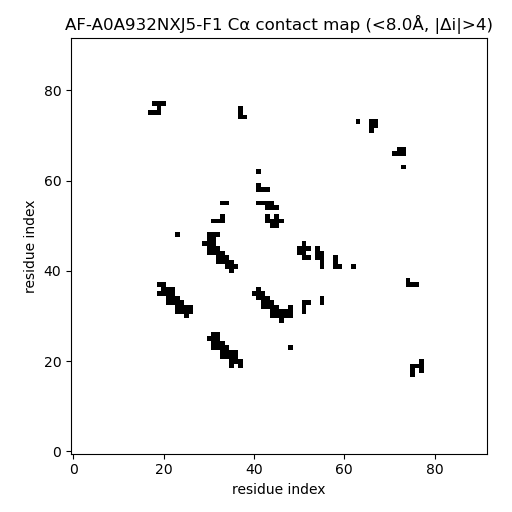A N 1
ATOM 629 C CA . PRO A 1 83 ? 6.819 -11.388 18.303 1.00 59.03 83 PRO A CA 1
ATOM 630 C C . PRO A 1 83 ? 6.160 -10.449 19.307 1.00 59.03 83 PRO A C 1
ATOM 632 O O . PRO A 1 83 ? 5.843 -9.298 19.009 1.00 59.03 83 PRO A O 1
ATOM 635 N N . THR A 1 84 ? 5.927 -10.958 20.512 1.00 65.12 84 THR A N 1
ATOM 636 C CA . THR A 1 84 ? 5.345 -10.190 21.623 1.00 65.12 84 THR A CA 1
ATOM 637 C C . THR A 1 84 ? 6.316 -9.151 22.188 1.00 65.12 84 THR A C 1
ATOM 639 O O . THR A 1 84 ? 5.990 -8.440 23.135 1.00 65.12 84 THR A O 1
ATOM 642 N N . GLU A 1 85 ? 7.515 -9.077 21.619 1.00 69.81 85 GLU A N 1
ATOM 643 C CA . GLU A 1 85 ? 8.589 -8.155 21.945 1.00 69.81 85 GLU A CA 1
ATOM 644 C C . GLU A 1 85 ? 9.052 -7.408 20.680 1.00 69.81 85 GLU A C 1
ATOM 646 O O . GLU A 1 85 ? 8.841 -7.893 19.564 1.00 69.81 85 GLU A O 1
ATOM 651 N N . PRO A 1 86 ? 9.670 -6.220 20.816 1.00 67.06 86 PRO A N 1
ATOM 652 C CA . PRO A 1 86 ? 10.148 -5.450 19.674 1.00 67.06 86 PRO A CA 1
ATOM 653 C C . PRO A 1 86 ? 11.211 -6.228 18.890 1.00 67.06 86 PRO A C 1
ATOM 655 O O . PRO A 1 86 ? 12.251 -6.586 19.440 1.00 67.06 86 PRO A O 1
ATOM 658 N N . VAL A 1 87 ? 10.977 -6.444 17.595 1.00 70.31 87 VAL A N 1
ATOM 659 C CA . VAL A 1 87 ? 11.944 -7.081 16.689 1.00 70.31 87 VAL A CA 1
ATOM 660 C C . VAL A 1 87 ? 12.410 -6.130 15.603 1.00 70.31 87 VAL A C 1
ATOM 662 O O . VAL A 1 87 ? 11.685 -5.231 15.181 1.00 70.31 87 VAL A O 1
ATOM 665 N N . VAL A 1 88 ? 13.626 -6.372 15.121 1.00 69.44 88 VAL A N 1
ATOM 666 C CA . VAL A 1 88 ? 14.196 -5.691 13.960 1.00 69.44 88 VAL A CA 1
ATOM 667 C C . VAL A 1 88 ? 14.160 -6.656 12.778 1.00 69.44 88 VAL A C 1
ATOM 669 O O . VAL A 1 88 ? 14.721 -7.748 12.855 1.00 69.44 88 VAL A O 1
ATOM 672 N N . ALA A 1 89 ? 13.515 -6.255 11.683 1.00 70.69 89 ALA A N 1
ATOM 673 C CA . ALA A 1 89 ? 13.626 -6.950 10.406 1.00 70.69 89 ALA A CA 1
ATOM 674 C C . ALA A 1 89 ? 14.876 -6.447 9.669 1.00 70.69 89 ALA A C 1
ATOM 676 O O . ALA A 1 89 ? 15.031 -5.245 9.459 1.00 70.69 89 ALA A O 1
ATOM 677 N N . VAL A 1 90 ? 15.769 -7.359 9.285 1.00 70.88 90 VAL A N 1
ATOM 678 C CA . VAL A 1 90 ? 16.989 -7.051 8.524 1.00 70.88 90 VAL A CA 1
ATOM 679 C C . VAL A 1 90 ? 16.933 -7.810 7.202 1.00 70.88 90 VAL A C 1
ATOM 681 O O . VAL A 1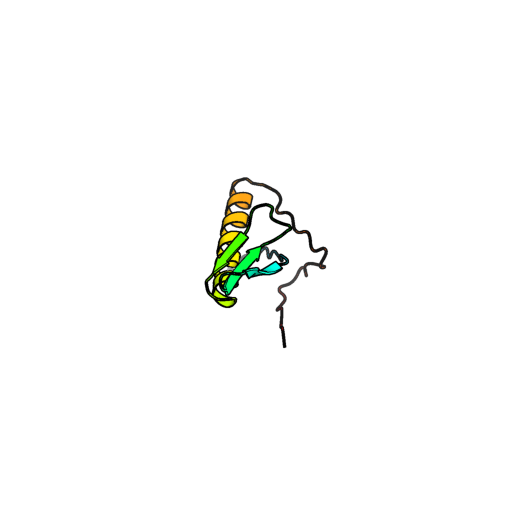 90 ? 16.707 -9.017 7.203 1.00 70.88 90 VAL A O 1
ATOM 684 N N . THR A 1 91 ? 17.147 -7.109 6.089 1.00 71.12 91 THR A N 1
ATOM 685 C CA . THR A 1 91 ? 17.315 -7.707 4.754 1.00 71.12 91 THR A CA 1
ATOM 686 C C . THR A 1 91 ? 18.755 -7.448 4.314 1.00 71.12 91 THR A C 1
ATOM 688 O O . THR A 1 91 ? 19.194 -6.300 4.385 1.00 71.12 91 THR A O 1
ATOM 691 N N . VAL A 1 92 ? 19.494 -8.500 3.939 1.00 72.88 92 VAL A N 1
ATOM 692 C CA . VAL A 1 92 ? 20.903 -8.443 3.493 1.00 72.88 92 VAL A CA 1
ATOM 693 C C . VAL A 1 92 ? 21.043 -8.761 2.016 1.00 72.88 92 VAL A C 1
ATOM 695 O O . VAL A 1 92 ? 20.216 -9.555 1.514 1.00 72.88 92 VAL A O 1
#

Radius of gyration: 19.46 Å; Cα contacts (8 Å, |Δi|>4): 95; chains: 1; bounding box: 35×28×77 Å

Foldseek 3Di:
DDDDPPPPPPDDPDDDDADFDKDWDQDPVRKIKIAGPQQPPQIAIGNDPVRRVVGSVVSVVVVVVVCVVVVHDRRRPDPDPPPPDDDDDDDD

Mean predicted aligned error: 9.98 Å

Secondary structure (DSSP, 8-state):
----------------------EEEE-TTS-EEEE-TTSTT-EEEESSHHHHHHHHHHHHHHHHHHHHHHTPPP---------SS-------

pLDDT: mean 80.59, std 17.31, range [42.56, 97.94]

Sequence (92 aa):
MQRHPTTISGGVIAVKSYLFRIVLTKEDDGRWSAEVPTLQGCAACGDTQEEALTNIHDAVEAYIRDMQKAGEEIPTDITLPVPTEPVVAVTV